Protein AF-A0A351H8G4-F1 (afdb_monomer)

Structure (mmCIF, N/CA/C/O backbone):
data_AF-A0A351H8G4-F1
#
_entry.id   AF-A0A351H8G4-F1
#
loop_
_atom_site.group_PDB
_atom_site.id
_atom_site.type_symbol
_atom_site.label_atom_id
_atom_site.label_alt_id
_atom_site.label_comp_id
_atom_site.label_asym_id
_atom_site.label_entity_id
_atom_site.label_seq_id
_atom_site.pdbx_PDB_ins_code
_atom_site.Cartn_x
_atom_site.Cartn_y
_atom_site.Cartn_z
_atom_site.occupancy
_atom_site.B_iso_or_equiv
_atom_site.auth_seq_id
_atom_site.auth_comp_id
_atom_site.auth_asym_id
_atom_site.auth_atom_id
_atom_site.pdbx_PDB_model_num
ATOM 1 N N . MET A 1 1 ? -9.414 -6.329 3.733 1.00 58.25 1 MET A N 1
ATOM 2 C CA . MET A 1 1 ? -10.447 -5.270 3.615 1.00 58.25 1 MET A CA 1
ATOM 3 C C . MET A 1 1 ? -11.671 -5.682 2.797 1.00 58.25 1 MET A C 1
ATOM 5 O O . MET A 1 1 ? -12.773 -5.474 3.280 1.00 58.25 1 MET A O 1
ATOM 9 N N . VAL A 1 2 ? -11.530 -6.271 1.600 1.00 60.94 2 VAL A N 1
ATOM 10 C CA . VAL A 1 2 ? -12.685 -6.542 0.706 1.00 60.94 2 VAL A CA 1
ATOM 11 C C . VAL A 1 2 ? -13.645 -7.624 1.225 1.00 60.94 2 VAL A C 1
ATOM 13 O O . VAL A 1 2 ? -14.858 -7.421 1.239 1.00 60.94 2 VAL A O 1
ATOM 16 N N . LEU A 1 3 ? -13.112 -8.750 1.712 1.00 69.25 3 LEU A N 1
ATOM 17 C CA . LEU A 1 3 ? -13.922 -9.886 2.181 1.00 69.25 3 LEU A CA 1
ATOM 18 C C . LEU A 1 3 ? -14.406 -9.734 3.633 1.00 69.25 3 LEU A C 1
ATOM 20 O O . LEU A 1 3 ? -15.516 -10.139 3.964 1.00 69.25 3 LEU A O 1
ATOM 24 N N . LYS A 1 4 ? -13.594 -9.117 4.500 1.00 65.38 4 LYS A N 1
ATOM 25 C CA . LYS A 1 4 ? -13.909 -8.866 5.917 1.00 65.38 4 LYS A CA 1
ATOM 26 C C . LYS A 1 4 ? -13.578 -7.413 6.290 1.00 65.38 4 LYS A C 1
ATOM 28 O O . LYS A 1 4 ? -12.452 -7.139 6.709 1.00 65.38 4 LYS A O 1
ATOM 33 N N . PRO A 1 5 ? -14.521 -6.471 6.103 1.00 60.03 5 PRO A N 1
ATOM 34 C CA . PRO A 1 5 ? -14.300 -5.052 6.391 1.00 60.03 5 PRO A CA 1
ATOM 35 C C . PRO A 1 5 ? -14.268 -4.763 7.897 1.00 60.03 5 PRO A C 1
ATOM 37 O O . PRO A 1 5 ? -13.482 -3.934 8.334 1.00 60.03 5 PRO A O 1
ATOM 40 N N . GLU A 1 6 ? -15.055 -5.484 8.700 1.00 66.31 6 GLU A N 1
ATOM 41 C CA . GLU A 1 6 ? -15.161 -5.272 10.153 1.00 66.31 6 GLU A CA 1
ATOM 42 C C . GLU A 1 6 ? -13.863 -5.600 10.893 1.00 66.31 6 GLU A C 1
ATOM 44 O O . GLU A 1 6 ? -13.481 -4.884 11.809 1.00 66.31 6 GLU A O 1
ATOM 49 N N . SER A 1 7 ? -13.140 -6.639 10.465 1.00 63.06 7 SER A N 1
ATOM 50 C CA . SER A 1 7 ? -11.839 -6.988 11.048 1.00 63.06 7 SER A CA 1
ATOM 51 C C . SER A 1 7 ? -10.780 -5.917 10.785 1.00 63.06 7 SER A C 1
ATOM 53 O O . SER A 1 7 ? -9.943 -5.674 11.646 1.00 63.06 7 SER A O 1
ATOM 55 N N . TYR A 1 8 ? -10.829 -5.255 9.623 1.00 59.09 8 TYR A N 1
ATOM 56 C CA . TYR A 1 8 ? -9.927 -4.143 9.317 1.00 59.09 8 TYR A CA 1
ATOM 57 C C . TYR A 1 8 ? -10.334 -2.864 10.053 1.00 59.09 8 TYR A C 1
ATOM 59 O O . TYR A 1 8 ? -9.491 -2.180 10.615 1.00 59.09 8 TYR A O 1
ATOM 67 N N . ALA A 1 9 ? -11.634 -2.573 10.096 1.00 63.56 9 ALA A N 1
ATOM 68 C CA . ALA A 1 9 ? -12.173 -1.436 10.829 1.00 63.56 9 ALA A CA 1
ATOM 69 C C . ALA A 1 9 ? -11.817 -1.534 12.329 1.00 63.56 9 ALA A C 1
ATOM 71 O O . ALA A 1 9 ? -11.312 -0.580 12.907 1.00 63.56 9 ALA A O 1
ATOM 72 N N . LYS A 1 10 ? -11.925 -2.735 12.919 1.00 64.62 10 LYS A N 1
ATOM 73 C CA . LYS A 1 10 ? -11.494 -3.020 14.296 1.00 64.62 10 LYS A CA 1
ATOM 74 C C . LYS A 1 10 ? -9.981 -2.860 14.509 1.00 64.62 10 LYS A C 1
ATOM 76 O O . LYS A 1 10 ? -9.582 -2.397 15.567 1.00 64.62 10 LYS A O 1
ATOM 81 N N . LEU A 1 11 ? -9.154 -3.224 13.523 1.00 60.12 11 LEU A N 1
ATOM 82 C CA . LEU A 1 11 ? -7.699 -2.989 13.542 1.00 60.12 11 LEU A CA 1
ATOM 83 C C . LEU A 1 11 ? -7.338 -1.499 13.453 1.00 60.12 11 LEU A C 1
ATOM 85 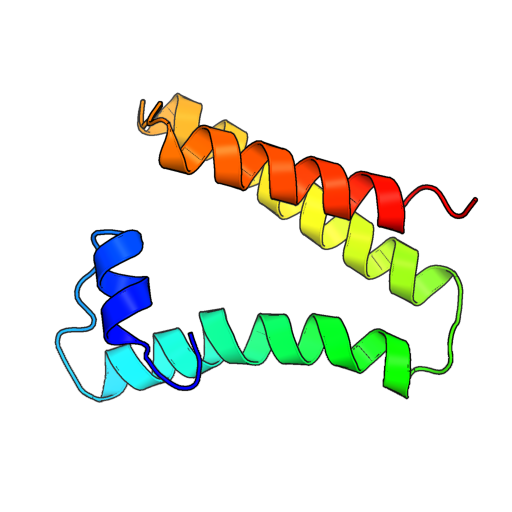O O . LEU A 1 11 ? -6.329 -1.089 14.011 1.00 60.12 11 LEU A O 1
ATOM 89 N N . ALA A 1 12 ? -8.156 -0.708 12.762 1.00 61.75 12 ALA A N 1
ATOM 90 C CA . ALA A 1 12 ? -8.000 0.737 12.624 1.00 61.75 12 ALA A CA 1
ATOM 91 C C . ALA A 1 12 ? -8.746 1.539 13.711 1.00 61.75 12 ALA A C 1
ATOM 93 O O . ALA A 1 12 ? -8.877 2.750 13.574 1.00 61.75 12 ALA A O 1
ATOM 94 N N . GLU A 1 13 ? -9.292 0.868 14.735 1.00 57.41 13 GLU A N 1
ATOM 95 C CA . GLU A 1 13 ? -10.140 1.457 15.789 1.00 57.41 13 GLU A CA 1
ATOM 96 C C . GLU A 1 13 ? -11.326 2.298 15.261 1.00 57.41 13 GLU A C 1
ATOM 98 O O . GLU A 1 13 ? -11.895 3.130 15.963 1.00 57.41 13 GLU A O 1
ATOM 103 N N . PHE A 1 14 ? -11.759 2.044 14.023 1.00 57.88 14 PHE A N 1
ATOM 104 C CA . PHE A 1 14 ? -12.863 2.733 13.363 1.00 57.88 14 PHE A CA 1
ATOM 105 C C . PHE A 1 14 ? -14.077 1.802 13.263 1.00 57.88 14 PHE A C 1
ATOM 107 O O . PHE A 1 14 ? -13.958 0.641 12.874 1.00 57.88 14 PHE A O 1
ATOM 114 N N . SER A 1 15 ? -15.280 2.284 13.582 1.00 57.31 15 SER A N 1
ATOM 115 C CA . SER A 1 15 ? -16.510 1.498 13.415 1.00 57.31 15 SER A CA 1
ATOM 116 C C . SER A 1 15 ? -17.202 1.866 12.106 1.00 57.31 15 SER A C 1
ATOM 118 O O . SER A 1 15 ? -17.706 2.976 11.941 1.00 57.31 15 SER A O 1
ATOM 120 N N . ALA A 1 16 ? -17.284 0.916 11.172 1.00 57.12 16 ALA A N 1
ATOM 121 C CA . ALA A 1 16 ? -18.161 1.020 10.006 1.00 57.12 16 ALA A CA 1
ATOM 122 C C . ALA A 1 16 ? -19.619 0.778 10.451 1.00 57.12 16 ALA A C 1
ATOM 124 O O . ALA A 1 16 ? -20.191 -0.285 10.206 1.00 57.12 16 ALA A O 1
ATOM 125 N N . GLY A 1 17 ? -20.190 1.748 11.174 1.00 61.94 17 GLY A N 1
ATOM 126 C CA . GLY A 1 17 ? -21.445 1.607 11.925 1.00 61.94 17 GLY A CA 1
ATOM 127 C C . GLY A 1 17 ? -22.705 1.341 11.090 1.00 61.94 17 GLY A C 1
ATOM 128 O O . GLY A 1 17 ? -23.745 1.009 11.648 1.00 61.94 17 GLY A O 1
ATOM 129 N N . ASN A 1 18 ? -22.643 1.453 9.760 1.00 69.38 18 ASN A N 1
ATOM 130 C CA . ASN A 1 18 ? -23.766 1.212 8.851 1.00 69.38 18 ASN A CA 1
ATOM 131 C C . ASN A 1 18 ? -23.314 0.539 7.536 1.00 69.38 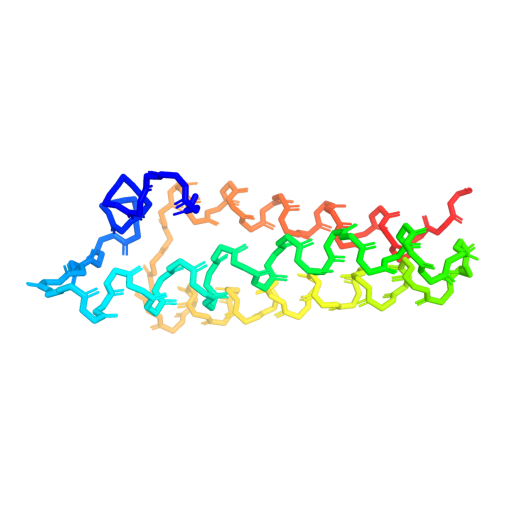18 ASN A C 1
ATOM 133 O O . ASN A 1 18 ? -22.131 0.517 7.191 1.00 69.38 18 ASN A O 1
ATOM 137 N N . ALA A 1 19 ? -24.266 -0.029 6.784 1.00 73.44 19 ALA A N 1
ATOM 138 C CA . ALA A 1 19 ? -23.988 -0.739 5.527 1.00 73.44 19 ALA A CA 1
ATOM 139 C C . ALA A 1 19 ? -23.231 0.134 4.506 1.00 73.44 19 ALA A C 1
ATOM 141 O O . ALA A 1 19 ? -22.337 -0.356 3.820 1.00 73.44 19 ALA A O 1
ATOM 142 N N . ARG A 1 20 ? -23.523 1.441 4.476 1.00 71.50 20 ARG A N 1
ATOM 143 C CA . ARG A 1 20 ? -22.821 2.424 3.640 1.00 71.50 20 ARG A CA 1
ATOM 144 C C . ARG A 1 20 ? -21.347 2.573 4.029 1.00 71.50 20 ARG A C 1
ATOM 146 O O . ARG A 1 20 ? -20.491 2.512 3.154 1.00 71.50 20 ARG A O 1
ATOM 153 N N . GLY A 1 21 ? -21.035 2.686 5.321 1.00 68.56 21 GLY A N 1
ATOM 154 C CA . GLY A 1 21 ? -19.657 2.765 5.813 1.00 68.56 21 GLY A CA 1
ATOM 155 C C . GLY A 1 21 ? -18.838 1.511 5.491 1.00 68.56 21 GLY A C 1
ATOM 156 O O . GLY A 1 21 ? -17.659 1.608 5.163 1.00 68.56 21 GLY A O 1
ATOM 157 N N . LYS A 1 22 ? -19.465 0.326 5.488 1.00 69.06 22 LYS A N 1
ATOM 158 C CA . LYS A 1 22 ? -18.794 -0.911 5.048 1.00 69.06 22 LYS A CA 1
ATOM 159 C C . LYS A 1 22 ? -18.455 -0.874 3.557 1.00 69.06 22 LYS A C 1
ATOM 161 O O . LYS A 1 22 ? -17.399 -1.375 3.179 1.00 69.06 22 LYS A O 1
ATOM 166 N N . THR A 1 23 ? -19.314 -0.293 2.722 1.00 70.12 23 THR A N 1
ATOM 167 C CA . THR A 1 23 ? -19.048 -0.126 1.285 1.00 70.12 23 THR A CA 1
ATOM 168 C C . THR A 1 23 ? -17.920 0.871 1.033 1.00 70.12 23 THR A C 1
ATOM 170 O O . THR A 1 23 ? -17.032 0.562 0.247 1.00 70.12 23 THR A O 1
ATOM 173 N N . GLU A 1 24 ? -17.887 1.993 1.753 1.00 72.25 24 GLU A N 1
ATOM 174 C CA . GLU A 1 24 ? -16.790 2.975 1.682 1.00 72.25 24 GLU A CA 1
ATOM 175 C C . GLU A 1 24 ? -15.442 2.346 2.054 1.00 72.25 24 GLU A C 1
ATOM 177 O O . GLU A 1 24 ? -14.481 2.424 1.292 1.00 72.25 24 GLU A O 1
ATOM 182 N N . VAL A 1 25 ? -15.380 1.607 3.169 1.00 74.62 25 VAL A N 1
ATOM 183 C CA . VAL A 1 25 ? -14.156 0.885 3.557 1.00 74.62 25 VAL A CA 1
ATOM 184 C C . VAL A 1 25 ? -13.789 -0.172 2.509 1.00 74.62 25 VAL A C 1
ATOM 186 O O . VAL A 1 25 ? -12.621 -0.328 2.164 1.00 74.62 25 VAL A O 1
ATOM 189 N N . LYS A 1 26 ? -14.756 -0.899 1.939 1.00 74.31 26 LYS A N 1
ATOM 190 C CA . LYS A 1 26 ? -14.462 -1.873 0.876 1.00 74.31 26 LYS A CA 1
ATOM 191 C C . LYS A 1 26 ? -13.944 -1.213 -0.400 1.00 74.31 26 LYS A C 1
ATOM 193 O O . LYS A 1 26 ? -13.031 -1.773 -0.993 1.00 74.31 26 LYS A O 1
ATOM 198 N N . ALA A 1 27 ? -14.495 -0.076 -0.812 1.00 69.25 27 ALA A N 1
ATOM 199 C CA . ALA A 1 27 ? -14.138 0.599 -2.056 1.00 69.25 27 ALA A CA 1
ATOM 200 C C . ALA A 1 27 ? -12.831 1.392 -1.917 1.00 69.25 27 ALA A C 1
ATOM 202 O O . ALA A 1 27 ? -11.868 1.104 -2.623 1.00 69.25 27 ALA A O 1
ATOM 203 N N . ILE A 1 28 ? -12.771 2.322 -0.962 1.00 73.75 28 ILE A N 1
ATOM 204 C CA . ILE A 1 28 ? -11.637 3.235 -0.787 1.00 73.75 28 ILE A CA 1
ATOM 205 C C . ILE A 1 28 ? -10.437 2.516 -0.184 1.00 73.75 28 ILE A C 1
ATOM 207 O O . ILE A 1 28 ? -9.323 2.683 -0.668 1.00 73.75 28 ILE A O 1
ATOM 211 N N . MET A 1 29 ? -10.652 1.685 0.837 1.00 73.50 29 MET A N 1
ATOM 212 C CA . MET A 1 29 ? -9.543 0.982 1.482 1.00 73.50 29 MET A CA 1
ATOM 213 C C . MET A 1 29 ? -9.242 -0.355 0.799 1.00 73.50 29 MET A C 1
ATOM 215 O O . MET A 1 29 ? -8.091 -0.711 0.615 1.00 73.50 29 MET A O 1
ATOM 219 N N . GLY A 1 30 ? -10.253 -1.124 0.392 1.00 73.94 30 GLY A N 1
ATOM 220 C CA . GLY A 1 30 ? -10.024 -2.409 -0.281 1.00 73.94 30 GLY A CA 1
ATOM 221 C C . GLY A 1 30 ? -9.774 -2.289 -1.786 1.00 73.94 30 GLY A C 1
ATOM 222 O O . GLY A 1 30 ? -8.763 -2.771 -2.292 1.00 73.94 30 GLY A O 1
ATOM 223 N N . GLY A 1 31 ? -10.715 -1.676 -2.500 1.00 74.75 31 GLY A N 1
ATOM 224 C CA . GLY A 1 31 ? -10.743 -1.595 -3.959 1.00 74.75 31 GLY A CA 1
ATOM 225 C C . GLY A 1 31 ? -9.584 -0.787 -4.527 1.00 74.75 31 GLY A C 1
ATOM 226 O O . GLY A 1 31 ? -8.952 -1.245 -5.472 1.00 74.75 31 GLY A O 1
ATOM 227 N N . THR A 1 32 ? -9.241 0.345 -3.909 1.00 76.38 32 THR A N 1
ATOM 228 C CA . THR A 1 32 ? -8.094 1.170 -4.323 1.00 76.38 32 THR A CA 1
ATOM 229 C C . THR A 1 32 ? -6.782 0.393 -4.272 1.00 76.38 32 TH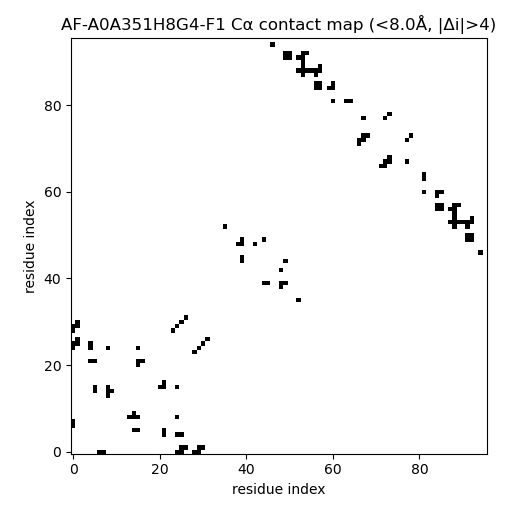R A C 1
ATOM 231 O O . THR A 1 32 ? -6.017 0.446 -5.225 1.00 76.38 32 THR A O 1
ATOM 234 N N . PHE A 1 33 ? -6.531 -0.389 -3.216 1.00 73.81 33 PHE A N 1
ATOM 235 C CA . PHE A 1 33 ? -5.298 -1.177 -3.105 1.00 73.81 33 PHE A CA 1
ATOM 236 C C . PHE A 1 33 ? -5.253 -2.340 -4.102 1.00 73.81 33 PHE A C 1
ATOM 238 O O . PHE A 1 33 ? -4.200 -2.613 -4.675 1.00 73.81 33 PHE A O 1
ATOM 245 N N . ILE A 1 34 ? -6.389 -2.995 -4.366 1.00 75.44 34 ILE A N 1
ATOM 246 C CA . ILE A 1 34 ? -6.468 -4.011 -5.427 1.00 75.44 34 ILE A CA 1
ATOM 247 C C . ILE A 1 34 ? -6.238 -3.365 -6.797 1.00 75.44 34 ILE A C 1
ATOM 249 O O . ILE A 1 34 ? -5.460 -3.884 -7.589 1.00 75.44 34 ILE A O 1
ATOM 253 N N . GLY A 1 35 ? -6.863 -2.218 -7.065 1.00 75.88 35 GLY A N 1
ATOM 254 C CA . GLY A 1 35 ? -6.689 -1.466 -8.305 1.00 75.88 35 GLY A CA 1
ATOM 255 C C . GLY A 1 35 ? -5.243 -1.023 -8.515 1.00 75.88 35 GLY A C 1
ATOM 256 O O . GLY A 1 35 ? -4.696 -1.249 -9.587 1.00 75.88 35 GLY A O 1
ATOM 257 N N . LEU A 1 36 ? -4.596 -0.480 -7.482 1.00 74.19 36 LEU A N 1
ATOM 258 C CA . LEU A 1 36 ? -3.182 -0.098 -7.511 1.00 74.19 36 LEU A CA 1
ATOM 259 C C . LEU A 1 36 ? -2.251 -1.298 -7.729 1.00 74.19 36 LEU A C 1
ATOM 261 O O . LEU A 1 36 ? -1.236 -1.144 -8.394 1.00 74.19 36 LEU A O 1
ATOM 265 N N . GLY A 1 37 ? -2.588 -2.488 -7.219 1.00 70.75 37 GLY A N 1
ATOM 266 C CA . GLY A 1 37 ? -1.811 -3.710 -7.454 1.00 70.75 37 GLY A CA 1
ATOM 267 C C . GLY A 1 37 ? -2.044 -4.353 -8.828 1.00 70.75 37 GLY A C 1
ATOM 268 O O . GLY A 1 37 ? -1.125 -4.933 -9.400 1.00 70.75 37 GLY A O 1
ATOM 269 N N . VAL A 1 38 ? -3.256 -4.242 -9.382 1.00 70.81 38 VAL A N 1
ATOM 270 C CA . VAL A 1 38 ? -3.628 -4.822 -10.686 1.00 70.81 38 VAL A CA 1
ATOM 271 C C . VAL A 1 38 ? -3.264 -3.893 -11.848 1.00 70.81 38 VAL A C 1
ATOM 273 O O . VAL A 1 38 ? -2.877 -4.373 -12.912 1.00 70.81 38 VAL A O 1
ATOM 276 N N . ALA A 1 39 ? -3.326 -2.572 -11.659 1.00 71.62 39 ALA A N 1
ATOM 277 C CA . ALA A 1 39 ? -3.014 -1.588 -12.696 1.00 71.62 39 ALA A CA 1
ATOM 278 C C . ALA A 1 39 ? -1.625 -1.773 -13.349 1.00 71.62 39 ALA A C 1
ATOM 280 O O . ALA A 1 39 ? -1.571 -1.744 -14.573 1.00 71.62 39 ALA A O 1
ATOM 281 N N . PRO A 1 40 ? -0.521 -2.042 -12.627 1.00 66.50 40 PRO A N 1
ATOM 282 C CA . PRO A 1 40 ? 0.792 -2.298 -13.229 1.00 66.50 40 PRO A CA 1
ATOM 283 C C . PRO A 1 40 ? 0.855 -3.605 -14.025 1.00 66.50 40 PRO A C 1
ATOM 285 O O . PRO A 1 40 ? 1.601 -3.697 -14.997 1.00 66.50 40 PRO A O 1
ATOM 288 N N . ILE A 1 41 ? 0.070 -4.612 -13.623 1.00 68.69 41 ILE A N 1
ATOM 289 C CA . ILE A 1 41 ? -0.018 -5.905 -14.317 1.00 68.69 41 ILE A CA 1
ATOM 290 C C . ILE A 1 41 ? -0.755 -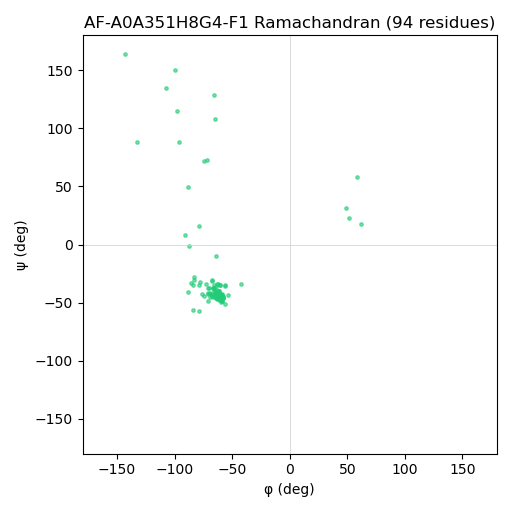5.721 -15.649 1.00 68.69 41 ILE A C 1
ATOM 292 O O . ILE A 1 41 ? -0.338 -6.259 -16.672 1.00 68.69 41 ILE A O 1
ATOM 296 N N . VAL A 1 42 ? -1.831 -4.929 -15.649 1.00 67.50 42 VAL A N 1
ATOM 297 C CA . VAL A 1 42 ? -2.657 -4.665 -16.839 1.00 67.50 42 VAL A CA 1
ATOM 298 C C . VAL A 1 42 ? -2.015 -3.635 -17.776 1.00 67.50 42 VAL A C 1
ATOM 300 O O . VAL A 1 42 ? -2.115 -3.778 -18.990 1.00 67.50 42 VAL A O 1
ATOM 303 N N . LEU A 1 43 ? -1.315 -2.629 -17.243 1.00 66.38 43 LEU A N 1
ATOM 304 C CA . LEU A 1 43 ? -0.630 -1.581 -18.016 1.00 66.38 43 LEU A CA 1
ATOM 305 C C . LEU A 1 43 ? 0.722 -2.030 -18.610 1.00 66.38 43 LEU A C 1
ATOM 307 O O . LEU A 1 43 ? 1.492 -1.192 -19.070 1.00 66.38 43 LEU A O 1
ATOM 311 N N . LEU A 1 44 ? 0.985 -3.343 -18.664 1.00 56.41 44 LEU A N 1
ATOM 312 C CA . LEU A 1 44 ? 2.108 -3.959 -19.383 1.00 56.41 44 LEU A CA 1
ATOM 313 C C . LEU A 1 44 ? 3.497 -3.465 -18.946 1.00 56.41 44 LEU A C 1
ATOM 315 O O . LEU A 1 44 ? 4.289 -3.009 -19.766 1.00 56.41 44 LEU A O 1
ATOM 319 N N . GLY A 1 45 ? 3.828 -3.615 -17.660 1.00 58.66 45 GLY A N 1
ATOM 320 C CA . GLY A 1 45 ? 5.229 -3.761 -17.234 1.00 58.66 45 GLY A CA 1
ATOM 321 C C . GLY A 1 45 ? 6.162 -2.580 -17.525 1.00 58.66 45 GLY A C 1
ATOM 322 O O . GLY A 1 45 ? 7.379 -2.746 -17.491 1.00 58.66 45 GLY A O 1
ATOM 323 N N . ALA A 1 46 ? 5.630 -1.387 -17.800 1.00 60.91 46 ALA A N 1
ATOM 324 C CA . ALA A 1 46 ? 6.452 -0.197 -17.928 1.00 60.91 46 ALA A CA 1
ATOM 325 C C . ALA A 1 46 ? 7.074 0.115 -16.560 1.00 60.91 46 ALA A C 1
ATOM 327 O O . ALA A 1 46 ? 6.355 0.231 -15.568 1.00 60.91 46 ALA A O 1
ATOM 328 N N . GLN A 1 47 ? 8.396 0.307 -16.506 1.00 64.81 47 GLN A N 1
ATOM 329 C CA . GLN A 1 47 ? 9.148 0.752 -15.317 1.00 64.81 47 GLN A CA 1
ATOM 330 C C . GLN A 1 47 ? 8.422 1.883 -14.549 1.00 64.81 47 GLN A C 1
ATOM 332 O O . GLN A 1 47 ? 8.437 1.954 -13.323 1.00 64.81 47 GLN A O 1
ATOM 337 N N . ILE A 1 48 ? 7.727 2.744 -15.300 1.00 72.44 48 ILE A N 1
ATOM 338 C CA . ILE A 1 48 ? 6.911 3.868 -14.830 1.00 72.44 48 ILE A CA 1
ATOM 339 C C . ILE A 1 48 ? 5.750 3.438 -13.917 1.00 72.44 48 ILE A C 1
ATOM 341 O O . ILE A 1 48 ? 5.430 4.160 -12.977 1.00 72.44 48 ILE A O 1
ATOM 345 N N . SER A 1 49 ? 5.121 2.284 -14.142 1.00 71.81 49 SER A N 1
ATOM 346 C CA . SER A 1 49 ? 4.003 1.806 -13.318 1.00 71.81 49 SER A CA 1
ATOM 347 C C . SER A 1 49 ? 4.459 1.368 -11.924 1.00 71.81 49 SER A C 1
ATOM 349 O O . SER A 1 49 ? 3.772 1.653 -10.944 1.00 71.81 49 SER A O 1
ATOM 351 N N . PHE A 1 50 ? 5.634 0.737 -11.821 1.00 72.38 50 PHE A N 1
ATOM 352 C CA . PHE A 1 50 ? 6.253 0.413 -10.531 1.00 72.38 50 PHE A CA 1
ATOM 353 C C . PHE A 1 50 ? 6.731 1.673 -9.814 1.00 72.38 50 PHE A C 1
ATOM 355 O O . PHE A 1 50 ? 6.453 1.834 -8.628 1.00 72.38 50 PHE A O 1
ATOM 362 N N . LEU A 1 51 ? 7.329 2.619 -10.545 1.00 74.75 51 LEU A N 1
ATOM 363 C CA . LEU A 1 51 ? 7.711 3.917 -9.992 1.00 74.75 51 LEU A CA 1
ATOM 364 C C . LEU A 1 51 ? 6.498 4.666 -9.417 1.00 74.75 51 LEU A C 1
ATOM 366 O O . LEU A 1 51 ? 6.560 5.172 -8.299 1.00 74.75 51 LEU A O 1
ATOM 370 N N . PHE A 1 52 ? 5.381 4.704 -10.149 1.00 78.50 52 PHE A N 1
ATOM 371 C CA . PHE A 1 52 ? 4.143 5.339 -9.693 1.00 78.50 52 PHE A CA 1
ATOM 372 C C . PHE A 1 52 ? 3.614 4.695 -8.405 1.00 78.50 52 PHE A C 1
ATOM 374 O O . PHE A 1 52 ? 3.324 5.397 -7.437 1.00 78.50 52 PHE A O 1
ATOM 381 N N . LEU A 1 53 ? 3.550 3.362 -8.363 1.00 79.69 53 LEU A N 1
ATOM 382 C CA . LEU A 1 53 ? 3.176 2.607 -7.166 1.00 79.69 53 LEU A CA 1
ATOM 383 C C . LEU A 1 53 ? 4.097 2.914 -5.978 1.00 79.69 53 LEU A C 1
ATOM 385 O O . LEU A 1 53 ? 3.621 3.168 -4.872 1.00 79.69 53 LEU A O 1
ATOM 389 N N . GLY A 1 54 ? 5.408 2.925 -6.211 1.00 77.94 54 GLY A N 1
ATOM 390 C CA . GLY A 1 54 ? 6.402 3.204 -5.183 1.00 77.94 54 GLY A CA 1
ATOM 391 C C . GLY A 1 54 ? 6.287 4.623 -4.622 1.00 77.94 54 GLY A C 1
ATOM 392 O O . GLY A 1 54 ? 6.305 4.803 -3.405 1.00 77.94 54 GLY A O 1
ATOM 393 N N . ILE A 1 55 ? 6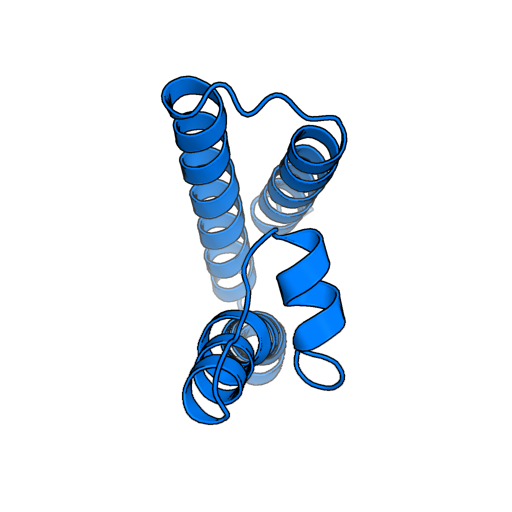.063 5.624 -5.482 1.00 77.62 55 ILE A N 1
ATOM 394 C CA . ILE A 1 55 ? 5.795 7.010 -5.064 1.00 77.62 55 ILE A CA 1
ATOM 395 C C . ILE A 1 55 ? 4.537 7.081 -4.193 1.00 77.62 55 ILE A C 1
ATOM 397 O O . ILE A 1 55 ? 4.552 7.745 -3.156 1.00 77.62 55 ILE A O 1
ATOM 401 N N . VAL A 1 56 ? 3.464 6.381 -4.575 1.00 83.25 56 VAL A N 1
ATOM 402 C CA . VAL A 1 56 ? 2.230 6.326 -3.777 1.00 83.25 56 VAL A CA 1
ATOM 403 C C . VAL A 1 56 ? 2.509 5.734 -2.393 1.00 83.25 56 VAL A C 1
ATOM 405 O O . VAL A 1 56 ? 2.115 6.334 -1.394 1.00 83.25 56 VAL A O 1
ATOM 408 N N . TYR A 1 57 ? 3.244 4.622 -2.304 1.00 81.19 57 TYR A N 1
ATOM 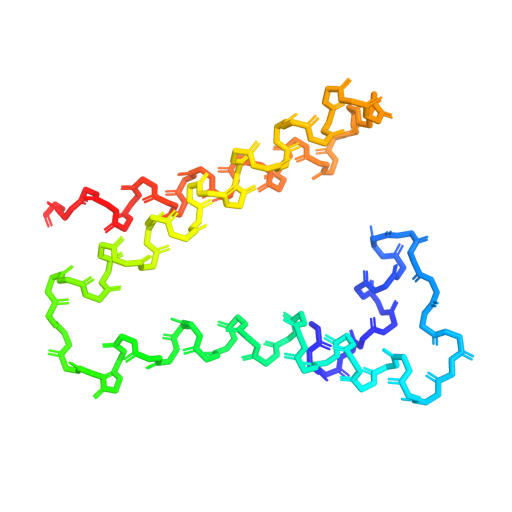409 C CA . TYR A 1 57 ? 3.622 4.020 -1.019 1.00 81.19 57 TYR A CA 1
ATOM 410 C C . TYR A 1 57 ? 4.484 4.946 -0.148 1.00 81.19 57 TYR A C 1
ATOM 412 O O . TYR A 1 57 ? 4.250 5.039 1.058 1.00 81.19 57 TYR A O 1
ATOM 420 N N . LEU A 1 58 ? 5.428 5.684 -0.739 1.00 78.75 58 LEU A N 1
ATOM 421 C CA . LEU A 1 58 ? 6.244 6.662 -0.013 1.00 78.75 58 LEU A CA 1
ATOM 422 C C . LEU A 1 58 ? 5.420 7.853 0.491 1.00 78.75 58 LEU A C 1
ATOM 424 O O . LEU A 1 58 ? 5.642 8.317 1.608 1.00 78.75 58 LEU A O 1
ATOM 428 N N . PHE A 1 59 ? 4.441 8.326 -0.285 1.00 82.38 59 PHE A N 1
ATOM 429 C CA . PHE A 1 59 ? 3.507 9.358 0.174 1.00 82.38 59 PHE A CA 1
ATOM 430 C C . PHE A 1 59 ? 2.626 8.859 1.320 1.00 82.38 59 PHE A C 1
ATOM 432 O O . PHE A 1 59 ? 2.424 9.585 2.294 1.00 82.38 59 PHE A O 1
ATOM 439 N N . ILE A 1 60 ? 2.145 7.615 1.249 1.00 83.25 60 ILE A N 1
ATOM 440 C CA . ILE A 1 60 ? 1.407 6.993 2.356 1.00 83.25 60 ILE A CA 1
ATOM 441 C C . ILE A 1 60 ? 2.296 6.953 3.606 1.00 83.25 60 ILE A C 1
ATOM 443 O O . ILE A 1 60 ? 1.884 7.459 4.648 1.00 83.25 60 ILE A O 1
ATOM 447 N N . ALA A 1 61 ? 3.539 6.478 3.493 1.00 78.12 61 ALA A N 1
ATOM 448 C CA . ALA A 1 61 ? 4.484 6.471 4.608 1.00 78.12 61 ALA A CA 1
ATOM 449 C C . ALA A 1 61 ? 4.727 7.882 5.176 1.00 78.12 61 ALA A C 1
ATOM 451 O O . ALA A 1 61 ? 4.699 8.073 6.391 1.00 78.12 61 ALA A O 1
ATOM 452 N N . ALA A 1 62 ? 4.908 8.893 4.320 1.00 79.88 62 ALA A N 1
ATOM 453 C CA . ALA A 1 62 ? 5.114 10.278 4.744 1.00 79.88 62 ALA A CA 1
ATOM 454 C C . ALA A 1 62 ? 3.895 10.846 5.486 1.00 79.88 62 ALA A C 1
ATOM 456 O O . ALA A 1 62 ? 4.039 11.435 6.560 1.00 79.88 62 ALA A O 1
ATOM 457 N N . THR A 1 63 ? 2.687 10.637 4.954 1.00 82.25 63 THR A N 1
ATOM 458 C CA . THR A 1 63 ? 1.449 11.055 5.630 1.00 82.25 63 THR A CA 1
ATOM 459 C C . THR A 1 63 ? 1.268 10.331 6.960 1.00 82.25 63 THR A C 1
ATOM 461 O O . THR A 1 63 ? 0.945 10.982 7.950 1.00 82.25 63 THR A O 1
ATOM 464 N N . ARG A 1 64 ? 1.575 9.029 7.034 1.00 80.31 64 ARG A N 1
ATOM 465 C CA . ARG A 1 64 ? 1.537 8.263 8.286 1.00 80.31 64 ARG A CA 1
ATOM 466 C C . ARG A 1 64 ? 2.546 8.784 9.303 1.00 80.31 64 ARG A C 1
ATOM 468 O O . ARG A 1 64 ? 2.186 8.915 10.467 1.00 80.31 64 ARG A O 1
ATOM 475 N N . ILE A 1 65 ? 3.774 9.108 8.893 1.00 78.25 65 ILE A N 1
ATOM 476 C CA . ILE A 1 65 ? 4.766 9.746 9.772 1.00 78.25 65 ILE A CA 1
ATOM 477 C C . ILE A 1 65 ? 4.181 11.039 10.339 1.00 78.25 65 ILE A C 1
ATOM 479 O O . ILE A 1 65 ? 4.150 11.199 11.558 1.00 78.25 65 ILE A O 1
ATOM 483 N N . MET A 1 66 ? 3.651 11.922 9.486 1.00 79.19 66 MET A N 1
ATOM 484 C CA . MET A 1 66 ? 3.033 13.167 9.953 1.00 79.19 66 MET A CA 1
ATOM 485 C C . MET A 1 66 ? 1.876 12.908 10.926 1.00 79.19 66 MET A C 1
ATOM 487 O O . MET A 1 66 ? 1.848 13.521 11.990 1.00 79.19 66 MET A O 1
ATOM 491 N N . SER A 1 67 ? 0.976 11.967 10.633 1.00 77.25 67 SER A N 1
ATOM 492 C CA . SER A 1 67 ? -0.125 11.597 11.533 1.00 77.25 67 SER A CA 1
ATOM 493 C C . SER A 1 67 ? 0.359 11.011 12.860 1.00 77.25 67 SER A C 1
ATOM 495 O O . SER A 1 67 ? -0.165 11.371 13.905 1.00 77.25 67 SER A O 1
ATOM 497 N N . ILE A 1 68 ? 1.397 10.169 12.874 1.00 78.62 68 ILE A N 1
ATOM 498 C CA . ILE A 1 68 ? 1.974 9.637 14.121 1.00 78.62 68 ILE A CA 1
ATOM 499 C C . ILE A 1 68 ? 2.521 10.775 14.995 1.00 78.62 68 ILE A C 1
ATOM 501 O O . ILE A 1 68 ? 2.338 10.747 16.213 1.00 78.62 68 ILE A O 1
ATOM 505 N N . PHE A 1 69 ? 3.170 11.775 14.391 1.00 76.69 69 PHE A N 1
ATOM 506 C CA . PHE A 1 69 ? 3.692 12.938 15.116 1.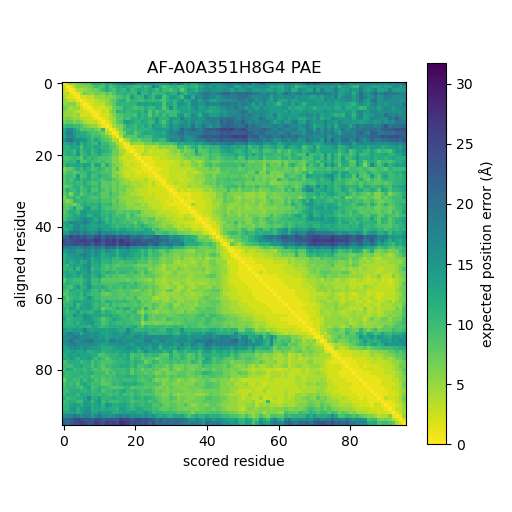00 76.69 69 PHE A CA 1
ATOM 507 C C . PHE A 1 69 ? 2.584 13.874 15.616 1.00 76.69 69 PHE A C 1
ATOM 509 O O . PHE A 1 69 ? 2.656 14.332 16.758 1.00 76.69 69 PHE A O 1
ATOM 516 N N . VAL A 1 70 ? 1.565 14.144 14.795 1.00 79.00 70 VAL A N 1
ATOM 517 C CA . VAL A 1 70 ? 0.438 15.027 15.147 1.00 79.00 70 VAL A CA 1
ATOM 518 C C . VAL A 1 70 ? -0.465 14.375 16.194 1.00 79.00 70 VAL A C 1
ATOM 520 O O . VAL A 1 70 ? -0.744 14.980 17.228 1.00 79.00 70 VAL A O 1
ATOM 523 N N . ASP A 1 71 ? -0.851 13.119 15.975 1.00 75.69 71 ASP A N 1
ATOM 524 C CA . ASP A 1 71 ? -1.798 12.394 16.827 1.00 75.69 71 ASP A CA 1
ATOM 525 C C . ASP A 1 71 ? -1.108 11.679 18.004 1.00 75.69 71 ASP A C 1
ATOM 527 O O . ASP A 1 71 ? -1.768 11.027 18.813 1.00 75.69 71 ASP A O 1
ATOM 531 N N . LYS A 1 72 ? 0.230 11.766 18.106 1.00 71.44 72 LYS A N 1
ATOM 532 C CA . LYS A 1 72 ? 1.077 11.050 19.086 1.00 71.44 72 LYS A CA 1
ATOM 533 C C . LYS A 1 72 ? 0.771 9.547 19.175 1.00 71.44 72 LYS A C 1
ATOM 535 O O . LYS A 1 72 ? 0.947 8.922 20.221 1.00 71.44 72 LYS A O 1
ATOM 540 N N . SER A 1 73 ? 0.342 8.942 18.071 1.00 64.56 73 SER A N 1
ATOM 541 C CA . SER A 1 73 ? -0.120 7.553 17.997 1.00 64.56 73 SER A CA 1
ATOM 542 C C . SER A 1 73 ? 1.031 6.576 17.722 1.00 64.56 73 SER A C 1
ATOM 544 O O . SER A 1 73 ? 0.960 5.717 16.838 1.00 64.56 73 SER A O 1
ATOM 546 N N . LEU A 1 74 ? 2.115 6.697 18.501 1.00 67.12 74 LEU A N 1
ATOM 547 C CA . LEU A 1 74 ? 3.268 5.790 18.473 1.00 67.12 74 LEU A CA 1
ATOM 548 C C . LEU A 1 74 ? 2.904 4.434 19.088 1.00 67.12 74 LEU A C 1
ATOM 550 O O . LEU A 1 74 ? 3.303 4.084 20.197 1.00 67.12 74 LEU A O 1
ATOM 554 N N . THR A 1 75 ? 2.119 3.660 18.351 1.00 76.31 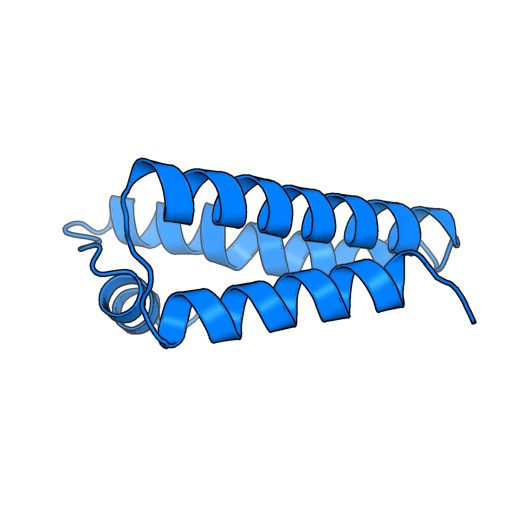75 THR A N 1
ATOM 555 C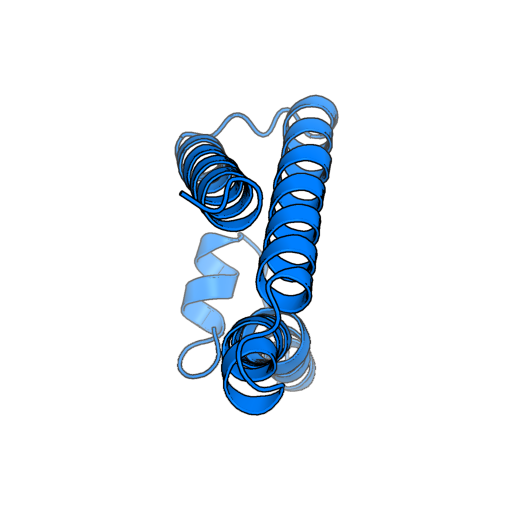 CA . THR A 1 75 ? 1.791 2.276 18.677 1.00 76.31 75 THR A CA 1
ATOM 556 C C . THR A 1 75 ? 2.666 1.330 17.863 1.00 76.31 75 THR A C 1
ATOM 558 O O . THR A 1 75 ? 3.067 1.628 16.735 1.00 76.31 75 THR A O 1
ATOM 561 N N . PHE A 1 76 ? 2.945 0.150 18.420 1.00 72.56 76 PHE A N 1
ATOM 562 C CA . PHE A 1 76 ? 3.741 -0.881 17.745 1.00 72.56 76 PHE A CA 1
ATOM 563 C C . PHE A 1 76 ? 3.136 -1.265 16.381 1.00 72.56 76 PHE A C 1
ATOM 565 O O . PHE A 1 76 ? 3.852 -1.467 15.403 1.00 72.56 76 PHE A O 1
ATOM 572 N N . THR A 1 77 ? 1.802 -1.266 16.288 1.00 74.19 77 THR A N 1
ATOM 573 C CA . THR A 1 77 ? 1.045 -1.517 15.055 1.00 74.19 77 THR A CA 1
ATOM 574 C C . THR A 1 77 ? 1.294 -0.451 13.986 1.00 74.19 77 THR A C 1
ATOM 576 O O . THR A 1 77 ? 1.511 -0.788 12.819 1.00 74.19 77 THR A O 1
ATOM 579 N N . ASN A 1 78 ? 1.313 0.830 14.367 1.00 75.81 78 ASN A N 1
ATOM 580 C CA . ASN A 1 78 ? 1.609 1.920 13.437 1.00 75.81 78 ASN A CA 1
ATOM 581 C C . ASN A 1 78 ? 3.057 1.867 12.944 1.00 75.81 78 ASN A C 1
ATOM 583 O O . ASN A 1 78 ? 3.298 2.102 11.761 1.00 75.81 78 ASN A O 1
ATOM 587 N N . LEU A 1 79 ? 4.000 1.497 13.815 1.00 77.38 79 LEU A N 1
ATOM 588 C CA . LEU A 1 79 ? 5.412 1.383 13.453 1.00 77.38 79 LEU A CA 1
ATOM 589 C C . LEU A 1 79 ? 5.675 0.228 12.472 1.00 77.38 79 LEU A C 1
ATOM 591 O O . LEU A 1 79 ? 6.379 0.421 11.483 1.00 77.38 79 LEU A O 1
ATOM 595 N N . ILE A 1 80 ? 5.079 -0.950 12.700 1.00 81.62 80 ILE A N 1
ATOM 596 C CA . ILE A 1 80 ? 5.180 -2.083 11.761 1.00 81.62 80 ILE A CA 1
ATOM 597 C C . ILE A 1 80 ? 4.578 -1.706 10.406 1.00 81.62 80 ILE A C 1
ATOM 599 O O . ILE A 1 80 ? 5.177 -1.975 9.367 1.00 81.62 80 ILE A O 1
ATOM 603 N N . THR A 1 81 ? 3.409 -1.064 10.410 1.00 80.31 81 THR A N 1
ATOM 604 C CA . THR A 1 81 ? 2.740 -0.664 9.165 1.00 80.31 81 THR A CA 1
ATOM 605 C C . THR A 1 81 ? 3.581 0.349 8.388 1.00 80.31 81 THR A C 1
ATOM 607 O O . THR A 1 81 ? 3.751 0.198 7.182 1.00 80.31 81 THR A O 1
ATOM 610 N N . LEU A 1 82 ? 4.188 1.317 9.083 1.00 82.62 82 LEU A N 1
ATOM 611 C CA . LEU A 1 82 ? 5.096 2.291 8.482 1.00 82.62 82 LEU A CA 1
ATOM 612 C C . LEU A 1 82 ? 6.326 1.627 7.843 1.00 82.62 82 LEU A C 1
ATOM 614 O O . LEU A 1 82 ? 6.704 1.974 6.727 1.00 82.62 82 LEU A O 1
ATOM 618 N N . LEU A 1 83 ? 6.943 0.657 8.527 1.00 84.50 83 LEU A N 1
ATOM 619 C CA . LEU A 1 83 ? 8.084 -0.089 7.984 1.00 84.50 83 LEU A CA 1
ATOM 620 C C . LEU A 1 83 ? 7.724 -0.821 6.688 1.00 84.50 83 LEU A C 1
ATOM 622 O O . LEU A 1 83 ? 8.502 -0.795 5.736 1.00 84.50 83 LEU A O 1
ATOM 626 N N . VAL A 1 84 ? 6.545 -1.444 6.637 1.00 84.75 84 VAL A N 1
ATOM 627 C CA . VAL A 1 84 ? 6.045 -2.120 5.434 1.00 84.75 84 VAL A CA 1
ATOM 628 C C . VAL A 1 84 ? 5.833 -1.115 4.299 1.00 84.75 84 VAL A C 1
ATOM 630 O O . VAL A 1 84 ? 6.297 -1.357 3.188 1.00 84.75 84 VAL A O 1
ATOM 633 N N . GLU A 1 85 ? 5.191 0.024 4.564 1.00 84.31 85 GLU A N 1
ATOM 634 C CA . GLU A 1 85 ? 4.951 1.069 3.557 1.00 84.31 85 GLU A CA 1
ATOM 635 C C . GLU A 1 85 ? 6.261 1.607 2.959 1.00 84.31 85 GLU A C 1
ATOM 637 O O . GLU A 1 85 ? 6.380 1.716 1.737 1.00 84.31 85 GLU A O 1
ATOM 642 N N . ILE A 1 86 ? 7.272 1.864 3.797 1.00 83.75 86 ILE A N 1
ATOM 643 C CA . ILE A 1 86 ? 8.599 2.307 3.345 1.00 83.75 86 ILE A CA 1
ATOM 644 C C . ILE A 1 86 ? 9.305 1.205 2.548 1.00 83.75 86 ILE A C 1
ATOM 646 O O . ILE A 1 86 ? 9.854 1.486 1.485 1.00 83.75 86 ILE A O 1
ATOM 650 N N . ALA A 1 87 ? 9.285 -0.044 3.022 1.00 85.00 87 ALA A N 1
ATOM 651 C CA . ALA A 1 87 ? 9.937 -1.157 2.335 1.00 85.00 87 ALA A CA 1
ATOM 652 C C . ALA A 1 87 ? 9.342 -1.394 0.938 1.00 85.00 87 ALA A C 1
ATOM 654 O O . ALA A 1 87 ? 10.088 -1.473 -0.038 1.00 85.00 87 ALA A O 1
ATOM 655 N N . PHE A 1 88 ? 8.010 -1.444 0.821 1.00 79.31 88 PHE A N 1
ATOM 656 C CA . PHE A 1 88 ? 7.335 -1.581 -0.473 1.00 79.31 88 PHE A CA 1
ATOM 657 C C . PHE A 1 88 ? 7.580 -0.370 -1.379 1.00 79.31 88 PHE A C 1
ATOM 659 O O . PHE A 1 88 ? 7.859 -0.554 -2.563 1.00 79.31 88 PHE A O 1
ATOM 666 N N . GLY A 1 89 ? 7.550 0.849 -0.829 1.00 80.25 89 GLY A N 1
ATOM 667 C CA . GLY A 1 89 ? 7.872 2.063 -1.578 1.00 80.25 89 GLY A CA 1
ATOM 668 C C . GLY A 1 89 ? 9.284 2.030 -2.163 1.00 80.25 89 GLY A C 1
ATOM 669 O O . GLY A 1 89 ? 9.464 2.259 -3.356 1.00 80.25 89 GLY A O 1
ATOM 670 N N . LEU A 1 90 ? 10.285 1.674 -1.355 1.00 82.62 90 LEU A N 1
ATOM 671 C CA . LEU A 1 90 ? 11.681 1.615 -1.792 1.00 82.62 90 LEU A CA 1
ATOM 672 C C . LEU A 1 90 ? 11.936 0.505 -2.816 1.00 82.62 90 LEU A C 1
ATOM 674 O O . LEU A 1 90 ? 12.595 0.771 -3.817 1.00 82.62 90 LEU A O 1
ATOM 678 N N . ILE A 1 91 ? 11.391 -0.700 -2.610 1.00 81.75 91 ILE A N 1
ATOM 679 C CA . ILE A 1 91 ? 11.535 -1.824 -3.556 1.00 81.75 91 ILE A CA 1
ATOM 680 C C . ILE A 1 91 ? 10.937 -1.475 -4.926 1.00 81.75 91 ILE A C 1
ATOM 682 O O . ILE A 1 91 ? 11.457 -1.894 -5.952 1.00 81.75 91 ILE A O 1
ATOM 686 N N . MET A 1 92 ? 9.849 -0.704 -4.957 1.00 76.75 92 MET A N 1
ATOM 687 C CA . MET A 1 92 ? 9.189 -0.319 -6.207 1.00 76.75 92 MET A CA 1
ATOM 688 C C . MET A 1 92 ? 9.841 0.892 -6.896 1.00 76.75 92 MET A C 1
ATOM 690 O O . MET A 1 92 ? 9.767 1.000 -8.119 1.00 76.75 92 MET A O 1
ATOM 694 N N . VAL A 1 93 ? 10.476 1.800 -6.141 1.00 76.44 93 VAL A N 1
ATOM 695 C CA . VAL A 1 93 ? 11.189 2.974 -6.691 1.00 76.44 93 VAL A CA 1
ATOM 696 C C . VAL A 1 93 ? 12.608 2.642 -7.147 1.00 76.44 93 VAL A C 1
ATOM 698 O O . VAL A 1 93 ? 13.098 3.282 -8.075 1.00 76.44 93 VAL A O 1
ATOM 701 N N . LEU A 1 94 ? 13.269 1.670 -6.518 1.00 73.38 94 LEU A N 1
ATOM 702 C CA . LEU A 1 94 ? 14.579 1.174 -6.933 1.00 73.38 94 LEU A CA 1
ATOM 703 C C . LEU A 1 94 ? 14.384 -0.082 -7.792 1.00 73.38 94 LEU A C 1
ATOM 705 O O . LEU A 1 94 ? 14.378 -1.183 -7.240 1.00 73.38 94 LEU A O 1
ATOM 709 N N . PRO A 1 95 ? 14.219 0.043 -9.126 1.00 59.38 95 PRO A N 1
ATOM 710 C CA . PRO A 1 95 ? 14.305 -1.116 -9.994 1.00 59.38 95 PRO A CA 1
ATOM 711 C C . PRO A 1 95 ? 15.744 -1.632 -9.914 1.00 59.38 95 PRO A C 1
ATOM 713 O O . PRO A 1 95 ? 16.668 -0.961 -10.375 1.00 59.38 95 PRO A O 1
ATOM 716 N N . ILE A 1 96 ? 15.932 -2.776 -9.261 1.00 56.91 96 ILE A N 1
ATOM 717 C CA . ILE A 1 96 ? 17.160 -3.572 -9.367 1.00 56.91 96 ILE A CA 1
ATOM 718 C C . ILE A 1 96 ? 17.115 -4.320 -10.698 1.00 56.91 96 ILE A C 1
ATOM 720 O O . ILE A 1 96 ? 16.030 -4.857 -11.021 1.00 56.91 96 ILE A O 1
#

Sequence (96 aa):
MVLKPESYAKLAEFSAGNARGKTEVKAIMGGTFIGLGVAPIVLLGAQISFLFLGIVYLFIAATRIMSIFVDKSLTFTNLITLLVEIAFGLIMVLPI

pLDDT: mean 72.33, std 7.94, range [56.41, 85.0]

Radius of gyration: 14.98 Å; Cα contacts (8 Å, |Δi|>4): 75; chains: 1; bounding box: 41×25×38 Å

Mean predicted aligned error: 9.46 Å

Foldseek 3Di:
DQPDQQVVCVVVVHDCPDPVSSVCCNCVVNVVVVCLVCVCVVVPPDLVSLLVSLVVLVVVLVVLVVCCVVVVVPDPSSVVSSVVSNVSSVPSNDDD

Solvent-accessible surface area (backbone atoms only — not comparable to full-atom values): 5170 Å² total; per-residue (Å²): 71,67,92,49,40,65,65,46,26,60,74,68,76,42,80,58,85,44,76,66,46,43,48,48,46,22,44,66,62,21,43,46,53,52,47,63,64,45,45,38,67,72,66,63,73,45,72,64,44,42,33,51,51,8,51,52,28,41,50,52,30,50,53,49,52,52,46,33,66,74,69,64,53,84,40,72,68,53,51,54,52,40,52,49,29,43,51,53,11,49,60,33,56,52,82,126

Secondary structure (DSSP, 8-state):
--S-HHHHHHHTT----SHHHHHHIIIIIIIHHHHHHHHHHHTTT-HHHHHHHHHHHHHHHHHHHHHHHHH----HHHHHHHHHHHHHHHHHHS--